Protein AF-A0A501WZP9-F1 (afdb_monomer)

Secondary structure (DSSP, 8-state):
-PPP-------TTS-HHHHHHHHHHHHHHHHHHHTTT-HHHHHHHTTS-HHHHHHHHHTT-

Nearest PDB structures (foldseek):
  4fth-assembly1_A  TM=7.964E-01  e=1.871E-02  Aquifex aeolicus
  6p0u-assembly1_B  TM=8.743E-01  e=1.004E-01  Escherichia coli K-12
  1etv-assembly1_B  TM=8.213E-01  e=6.812E-02  Escherichia coli
  1ety-assembly1_B  TM=9.544E-01  e=2.180E-01  Escherichia coli
  5m7p-assembly1_B  TM=9.080E-01  e=4.438E-01  Brucella abortus str. 2308 A

Structure (mmCIF, N/CA/C/O backbone):
data_AF-A0A501WZP9-F1
#
_entry.id   AF-A0A501WZP9-F1
#
loop_
_atom_site.group_PDB
_atom_site.id
_atom_site.type_symbol
_atom_site.label_atom_id
_atom_site.label_alt_id
_atom_site.label_comp_id
_atom_site.label_asym_id
_atom_site.label_entity_id
_atom_site.label_seq_id
_atom_site.pdbx_PDB_ins_code
_ato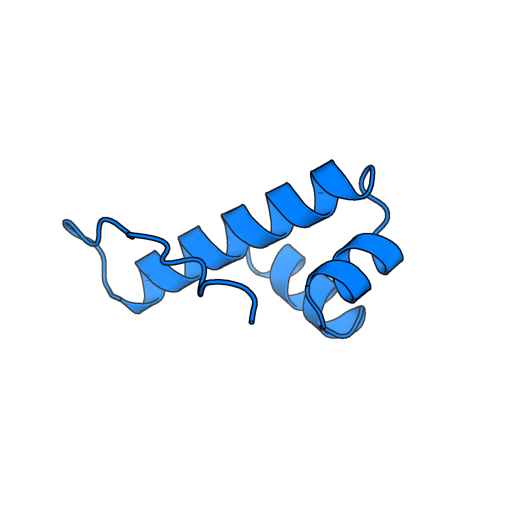m_site.C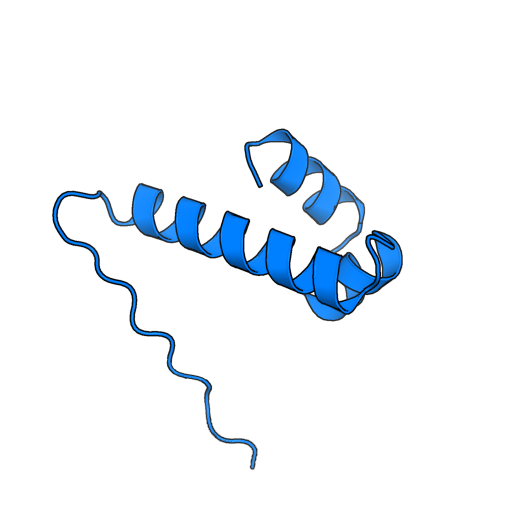artn_x
_atom_site.Cartn_y
_atom_site.Cartn_z
_atom_site.occupancy
_atom_site.B_iso_or_equiv
_atom_site.auth_seq_id
_atom_site.auth_comp_id
_atom_site.auth_asym_id
_atom_site.auth_atom_id
_atom_site.pdbx_PDB_model_num
ATOM 1 N N . MET A 1 1 ? -0.583 -26.801 -3.427 1.00 47.16 1 MET A N 1
ATOM 2 C CA . MET A 1 1 ? -1.584 -25.760 -3.107 1.00 47.16 1 MET A CA 1
ATOM 3 C C . MET A 1 1 ? -0.975 -24.850 -2.052 1.00 47.16 1 MET A C 1
ATOM 5 O O . MET A 1 1 ? -0.636 -25.355 -0.991 1.00 47.16 1 MET A O 1
ATOM 9 N N . SER A 1 2 ? -0.740 -23.568 -2.350 1.00 55.38 2 SER A N 1
ATOM 10 C CA . SER A 1 2 ? -0.238 -22.610 -1.349 1.00 55.38 2 SER A CA 1
ATOM 11 C C . SER A 1 2 ? -1.351 -22.260 -0.363 1.00 55.38 2 SER A C 1
ATOM 13 O O . SER A 1 2 ? -2.481 -22.017 -0.784 1.00 55.38 2 SER A O 1
ATOM 15 N N . ALA A 1 3 ? -1.041 -22.253 0.933 1.00 53.47 3 ALA A N 1
ATOM 16 C CA . ALA A 1 3 ? -1.996 -21.886 1.973 1.00 53.47 3 ALA A CA 1
ATOM 17 C C . ALA A 1 3 ? -2.430 -20.411 1.824 1.00 53.47 3 ALA A C 1
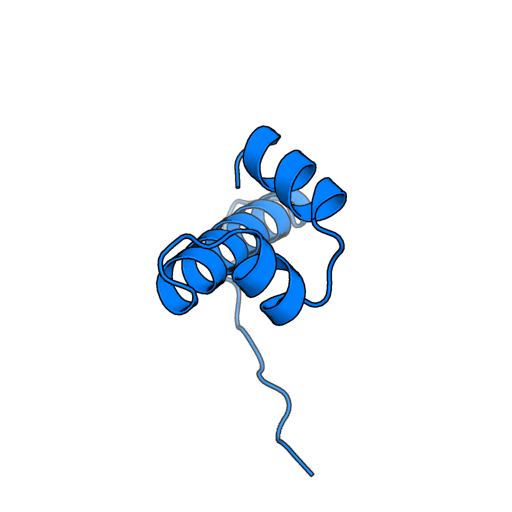ATOM 19 O O . ALA A 1 3 ? -1.590 -19.566 1.497 1.00 53.47 3 ALA A O 1
ATOM 20 N N . PRO A 1 4 ? -3.712 -20.075 2.058 1.00 52.06 4 PRO A N 1
ATOM 21 C CA . PRO A 1 4 ? -4.156 -18.687 2.071 1.00 52.06 4 PRO A CA 1
ATOM 22 C C . PRO A 1 4 ? -3.501 -17.939 3.239 1.00 52.06 4 PRO A C 1
ATOM 24 O O . PRO A 1 4 ? -3.552 -18.384 4.385 1.00 52.06 4 PRO A O 1
ATOM 27 N N . CYS A 1 5 ? -2.886 -16.791 2.952 1.00 62.69 5 CYS A N 1
ATOM 28 C CA . CYS A 1 5 ? -2.342 -15.912 3.982 1.00 62.69 5 CYS A CA 1
ATOM 29 C C . CYS A 1 5 ? -3.509 -15.165 4.647 1.00 62.69 5 CYS A C 1
ATOM 31 O O . CYS A 1 5 ? -4.074 -14.241 4.063 1.00 62.69 5 CYS A O 1
ATOM 33 N N . VAL A 1 6 ? -3.920 -15.607 5.838 1.00 61.69 6 VAL A N 1
ATOM 34 C CA . VAL A 1 6 ? -4.983 -14.956 6.617 1.00 61.69 6 VAL A CA 1
ATOM 35 C C . VAL A 1 6 ? -4.362 -13.835 7.444 1.00 61.69 6 VAL A C 1
ATOM 37 O O . VAL A 1 6 ? -3.675 -14.093 8.431 1.00 61.69 6 VAL A O 1
ATOM 40 N N . VAL A 1 7 ? -4.611 -12.585 7.051 1.00 62.75 7 VAL A N 1
ATOM 41 C CA . VAL A 1 7 ? -4.191 -11.408 7.821 1.00 62.75 7 VAL A CA 1
ATOM 42 C C . VAL A 1 7 ? -5.317 -11.016 8.776 1.00 62.75 7 VAL A C 1
ATOM 44 O O . VAL A 1 7 ? -6.415 -10.674 8.340 1.00 62.75 7 VAL A O 1
ATOM 47 N N . LYS A 1 8 ? -5.059 -11.087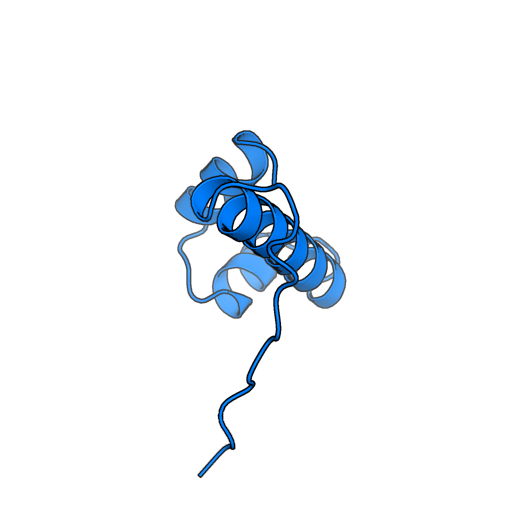 10.086 1.00 65.12 8 LYS A N 1
ATOM 48 C CA . LYS A 1 8 ? -5.977 -10.583 11.116 1.00 65.12 8 LYS A CA 1
ATOM 49 C C . LYS A 1 8 ? -5.782 -9.072 11.246 1.00 65.12 8 LYS A C 1
ATOM 51 O O . LYS A 1 8 ? -4.663 -8.628 11.488 1.00 65.12 8 LYS A O 1
ATOM 56 N N . VAL A 1 9 ? -6.853 -8.302 11.069 1.00 64.38 9 VAL A N 1
ATOM 57 C CA . VAL A 1 9 ? -6.853 -6.840 11.227 1.00 64.38 9 VAL A CA 1
ATOM 58 C C . VAL A 1 9 ? -7.686 -6.498 12.460 1.00 64.38 9 VAL A C 1
ATOM 60 O O . VAL A 1 9 ? -8.861 -6.853 12.517 1.00 64.38 9 VAL A O 1
ATOM 63 N N . ASP A 1 10 ? -7.084 -5.835 13.448 1.00 63.16 10 ASP A N 1
ATOM 64 C CA . ASP A 1 10 ? -7.800 -5.305 14.612 1.00 63.16 10 ASP A CA 1
ATOM 65 C C . ASP A 1 10 ? -8.633 -4.086 14.197 1.00 63.16 10 ASP A C 1
ATOM 67 O O . ASP A 1 10 ? -8.096 -3.046 13.816 1.00 63.16 10 ASP A O 1
ATOM 71 N N . VAL A 1 11 ? -9.961 -4.217 14.262 1.00 64.00 11 VAL A N 1
ATOM 72 C CA . VAL A 1 11 ? -10.930 -3.180 13.841 1.00 64.00 11 VAL A CA 1
ATOM 73 C C . VAL A 1 11 ? -11.397 -2.311 15.025 1.00 64.00 11 VAL A C 1
ATOM 75 O O . VAL A 1 11 ? -12.369 -1.568 14.919 1.00 64.00 11 VAL A O 1
ATOM 78 N N . ALA A 1 12 ? -10.749 -2.405 16.191 1.00 62.81 12 ALA A N 1
ATOM 79 C CA . ALA A 1 12 ? -11.214 -1.733 17.404 1.00 62.81 12 ALA A CA 1
ATOM 80 C C . ALA A 1 12 ? -11.264 -0.200 17.219 1.00 62.81 12 ALA A C 1
ATOM 82 O O . ALA A 1 12 ? -10.237 0.450 17.031 1.00 62.81 12 ALA A O 1
ATOM 83 N N . GLY A 1 13 ? -12.474 0.372 17.268 1.00 66.50 13 GLY A N 1
ATOM 84 C CA . GLY A 1 13 ? -12.706 1.821 17.207 1.00 66.50 13 GLY A CA 1
ATOM 85 C C . GLY A 1 13 ? -12.564 2.468 15.824 1.00 66.50 13 GLY A C 1
ATOM 86 O O . GLY A 1 13 ? -12.563 3.693 15.749 1.00 66.50 13 GLY A O 1
ATOM 87 N N . LYS A 1 14 ? -12.451 1.679 14.746 1.00 69.25 14 LYS A N 1
ATOM 88 C CA . LYS A 1 14 ? -12.344 2.169 13.362 1.00 69.25 14 LYS A CA 1
ATOM 89 C C . LYS A 1 14 ? -13.490 1.650 12.510 1.00 69.25 14 LYS A C 1
ATOM 91 O O . LYS A 1 14 ? -13.968 0.532 12.693 1.00 69.25 14 LYS A O 1
ATOM 96 N N . THR A 1 15 ? -13.912 2.446 11.538 1.00 84.06 15 THR A N 1
AT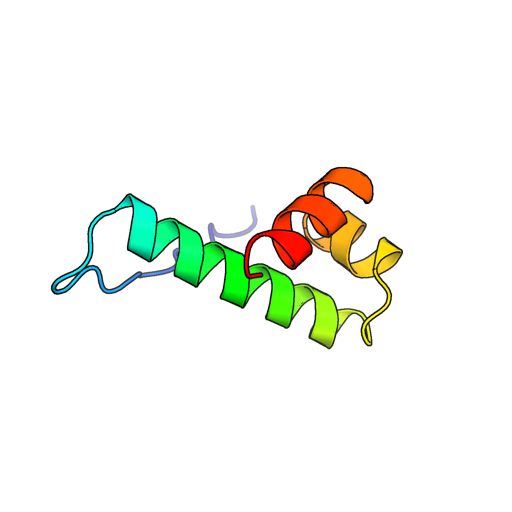OM 97 C CA . THR A 1 15 ? -14.787 1.960 10.471 1.00 84.06 15 THR A CA 1
ATOM 98 C C . THR A 1 15 ? -14.036 0.941 9.610 1.00 84.06 15 THR A C 1
ATOM 100 O O . THR A 1 15 ? -12.808 0.973 9.492 1.00 84.06 15 THR A O 1
ATOM 103 N N . PHE A 1 16 ? -14.768 0.023 8.980 1.00 79.00 16 PHE A N 1
ATOM 104 C CA . PHE A 1 16 ? -14.180 -0.972 8.077 1.00 79.00 16 PHE A CA 1
ATOM 105 C C . PHE A 1 16 ? -13.360 -0.316 6.949 1.00 79.00 16 PHE A C 1
ATOM 107 O O . PHE A 1 16 ? -12.288 -0.802 6.589 1.00 79.00 16 PHE A O 1
ATOM 114 N N . ASP A 1 17 ? -13.814 0.840 6.461 1.00 81.44 17 ASP A N 1
ATOM 115 C CA . ASP A 1 17 ? -13.121 1.629 5.441 1.00 81.44 17 ASP A CA 1
ATOM 116 C C . ASP A 1 17 ? -11.778 2.191 5.928 1.00 81.44 17 ASP A C 1
ATOM 118 O O . ASP A 1 17 ? -10.804 2.215 5.174 1.00 81.44 17 ASP A O 1
ATOM 122 N N . GLU A 1 18 ? -11.696 2.634 7.183 1.00 83.69 18 GLU A N 1
ATOM 123 C CA . GLU A 1 18 ? -10.442 3.102 7.784 1.00 83.69 18 GLU A CA 1
ATOM 124 C C . GLU A 1 18 ? -9.453 1.953 7.979 1.00 83.69 18 GLU A C 1
ATOM 126 O O . GLU A 1 18 ? -8.274 2.099 7.651 1.00 83.69 18 GLU A O 1
ATOM 131 N N . ALA A 1 19 ? -9.934 0.795 8.440 1.00 84.94 19 ALA A N 1
ATOM 132 C CA . ALA A 1 19 ? -9.110 -0.402 8.584 1.00 84.94 19 ALA A CA 1
ATOM 133 C C . ALA A 1 19 ? -8.555 -0.878 7.229 1.00 84.94 19 ALA A C 1
ATOM 135 O O . ALA A 1 19 ? -7.374 -1.217 7.128 1.00 84.94 19 ALA A O 1
ATOM 136 N N . ILE A 1 20 ? -9.371 -0.840 6.167 1.00 85.75 20 ILE A N 1
ATOM 137 C CA . ILE A 1 20 ? -8.921 -1.148 4.803 1.00 85.75 20 ILE A CA 1
ATOM 138 C C . ILE A 1 20 ? -7.851 -0.166 4.337 1.00 85.75 20 ILE A C 1
ATOM 140 O O . ILE A 1 20 ? -6.846 -0.601 3.777 1.00 85.75 20 ILE A O 1
ATOM 144 N N . ARG A 1 21 ? -8.039 1.142 4.554 1.00 85.00 21 ARG A N 1
ATOM 145 C CA . ARG A 1 21 ? -7.056 2.152 4.132 1.00 85.00 21 ARG A CA 1
ATOM 146 C C . ARG A 1 21 ? -5.720 1.958 4.832 1.00 85.00 21 ARG A C 1
ATOM 148 O O . ARG A 1 21 ? -4.694 1.943 4.165 1.00 85.00 21 ARG A O 1
ATOM 155 N N . GLU A 1 22 ? -5.726 1.754 6.146 1.00 86.38 22 GLU A N 1
ATOM 156 C CA . GLU A 1 22 ? -4.494 1.509 6.897 1.00 86.38 22 GLU A CA 1
ATOM 157 C C . GLU A 1 22 ? -3.779 0.242 6.412 1.00 86.38 22 GLU A C 1
ATOM 159 O O . GLU A 1 22 ? -2.561 0.239 6.216 1.00 86.38 22 GLU A O 1
ATOM 164 N N . PHE A 1 23 ? -4.533 -0.834 6.183 1.00 87.25 23 PHE A N 1
ATOM 165 C CA . PHE A 1 23 ? -3.980 -2.070 5.649 1.00 87.25 23 PHE A CA 1
ATO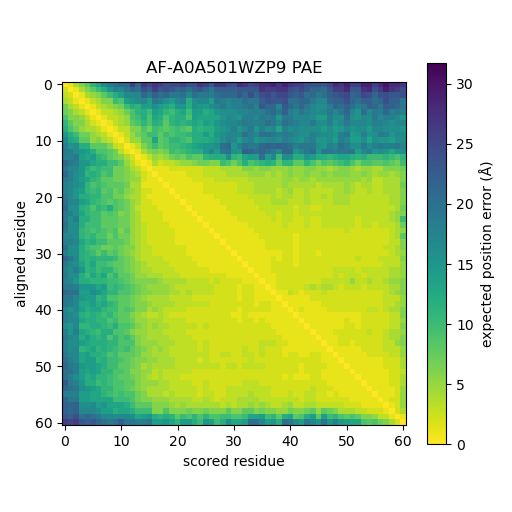M 166 C C . PHE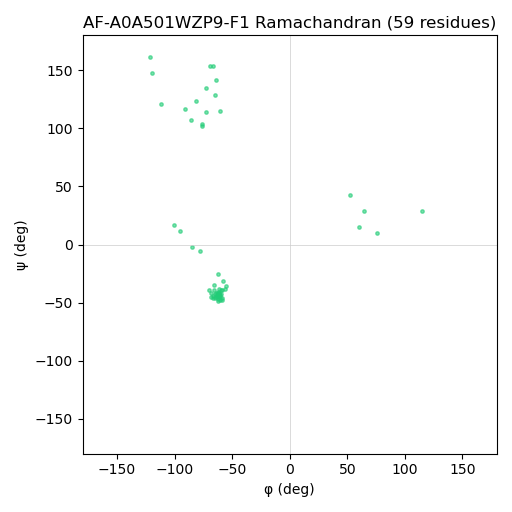 A 1 23 ? -3.384 -1.876 4.246 1.00 87.25 23 PHE A C 1
ATOM 168 O O . PHE A 1 23 ? -2.279 -2.345 3.969 1.00 87.25 23 PHE A O 1
ATOM 175 N N . GLU A 1 24 ? -4.075 -1.139 3.375 1.00 88.44 24 GLU A N 1
ATOM 176 C CA . GLU A 1 24 ? -3.616 -0.817 2.023 1.00 88.44 24 GLU A CA 1
ATOM 177 C C . GLU A 1 24 ? -2.314 0.000 2.044 1.00 88.44 24 GLU A C 1
ATOM 179 O O . GLU A 1 24 ? -1.376 -0.343 1.321 1.00 88.44 24 GLU A O 1
ATOM 184 N N . SER A 1 25 ? -2.207 1.007 2.916 1.00 88.12 25 SER A N 1
ATOM 185 C CA . SER A 1 25 ? -0.978 1.789 3.115 1.00 88.12 25 SER A CA 1
ATOM 186 C C . SER A 1 25 ? 0.187 0.911 3.585 1.00 88.12 25 SER A C 1
ATOM 188 O O . SER A 1 25 ? 1.284 0.957 3.023 1.00 88.12 25 SER A O 1
ATOM 190 N N . ARG A 1 26 ? -0.048 0.015 4.556 1.00 90.75 26 ARG A N 1
ATOM 191 C CA . ARG A 1 26 ? 0.988 -0.912 5.053 1.00 90.75 26 ARG A CA 1
ATOM 192 C C . ARG A 1 26 ? 1.467 -1.875 3.967 1.00 90.75 26 ARG A C 1
ATOM 194 O O . ARG A 1 26 ? 2.676 -2.046 3.810 1.00 90.75 26 ARG A O 1
ATOM 201 N N . LEU A 1 27 ? 0.551 -2.440 3.179 1.00 91.25 27 LEU A N 1
ATOM 202 C CA . LEU A 1 27 ? 0.891 -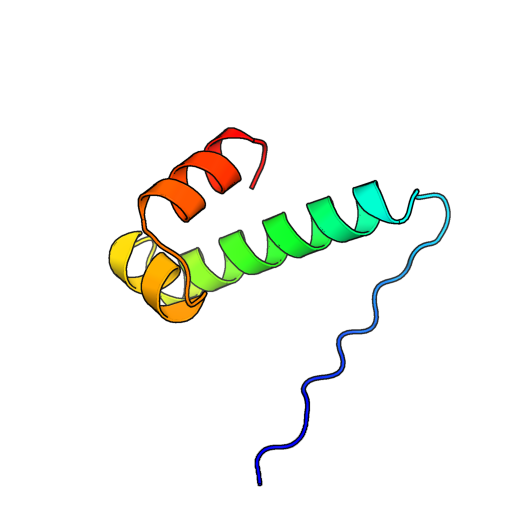3.307 2.046 1.00 91.25 27 LEU A CA 1
ATOM 203 C C . LEU A 1 27 ? 1.721 -2.580 0.985 1.00 91.25 27 LEU A C 1
ATOM 205 O O . LEU A 1 27 ? 2.683 -3.139 0.458 1.00 91.25 27 LEU A O 1
ATOM 209 N N . ILE A 1 28 ? 1.369 -1.333 0.664 1.00 91.19 28 ILE A N 1
ATOM 210 C CA . ILE A 1 28 ? 2.128 -0.523 -0.294 1.00 91.19 28 ILE A CA 1
ATOM 211 C C . ILE A 1 28 ? 3.531 -0.243 0.243 1.00 91.19 28 ILE A C 1
ATOM 213 O O . ILE A 1 28 ? 4.507 -0.425 -0.489 1.00 91.19 28 ILE A O 1
ATOM 217 N N . ALA A 1 29 ? 3.655 0.142 1.514 1.00 91.12 29 ALA A N 1
ATOM 218 C CA . ALA A 1 29 ? 4.944 0.387 2.149 1.00 91.12 29 ALA A CA 1
ATOM 219 C C . ALA A 1 29 ? 5.836 -0.868 2.145 1.00 91.12 29 ALA A C 1
ATOM 221 O O . ALA A 1 29 ? 7.028 -0.783 1.839 1.00 91.12 29 ALA A O 1
ATOM 222 N N . GLU A 1 30 ? 5.269 -2.040 2.430 1.00 92.88 30 GLU A N 1
ATOM 223 C CA . GLU A 1 30 ? 5.992 -3.311 2.400 1.00 92.88 30 GLU A CA 1
ATOM 224 C C . GLU A 1 30 ? 6.425 -3.690 0.980 1.00 92.88 30 GLU A C 1
ATOM 226 O O . GLU A 1 30 ? 7.601 -3.983 0.754 1.00 92.88 30 GLU A O 1
ATOM 231 N N . ALA A 1 31 ? 5.530 -3.576 -0.004 1.00 92.31 31 ALA A N 1
ATOM 232 C CA . ALA A 1 31 ? 5.858 -3.815 -1.407 1.00 92.31 31 ALA A CA 1
ATOM 233 C C . ALA A 1 31 ? 6.962 -2.873 -1.911 1.00 92.31 31 ALA A C 1
ATOM 235 O O . ALA A 1 31 ? 7.860 -3.297 -2.645 1.00 92.31 31 ALA A O 1
ATOM 236 N N . MET A 1 32 ? 6.931 -1.603 -1.496 1.00 93.00 32 MET A N 1
ATOM 237 C CA . MET A 1 32 ? 7.972 -0.626 -1.808 1.00 93.00 32 MET A CA 1
ATOM 238 C C . MET A 1 32 ? 9.308 -1.011 -1.167 1.00 93.00 32 MET A C 1
ATOM 240 O O . MET A 1 32 ? 10.322 -1.016 -1.864 1.00 93.00 32 MET A O 1
ATOM 244 N N . ARG A 1 33 ? 9.331 -1.405 0.112 1.00 93.62 33 ARG A N 1
ATOM 245 C CA . ARG A 1 33 ? 10.556 -1.862 0.795 1.00 93.62 33 ARG A CA 1
ATOM 246 C C . ARG A 1 33 ? 11.136 -3.121 0.152 1.00 93.62 33 ARG A C 1
ATOM 248 O O . ARG A 1 33 ? 12.317 -3.125 -0.197 1.00 93.62 33 ARG A O 1
ATOM 255 N N . ALA A 1 34 ? 10.308 -4.136 -0.095 1.00 92.88 34 ALA A N 1
ATOM 256 C CA . ALA A 1 34 ? 10.707 -5.386 -0.746 1.00 92.88 34 ALA A CA 1
ATOM 257 C C . ALA A 1 34 ? 11.319 -5.153 -2.141 1.00 92.88 34 ALA A C 1
ATOM 259 O O . ALA A 1 34 ? 12.230 -5.863 -2.560 1.00 92.88 34 ALA A O 1
ATOM 260 N N . ASN A 1 35 ? 10.870 -4.109 -2.845 1.00 93.88 35 ASN A N 1
ATOM 261 C CA . ASN A 1 35 ? 11.352 -3.754 -4.179 1.00 93.88 35 ASN A CA 1
ATOM 262 C C . ASN A 1 35 ? 12.373 -2.603 -4.193 1.00 93.88 35 ASN A C 1
ATOM 264 O O . ASN A 1 35 ? 12.618 -2.030 -5.257 1.00 93.88 35 ASN A O 1
ATOM 268 N N . ARG A 1 36 ? 12.989 -2.245 -3.054 1.00 94.56 36 ARG A N 1
ATOM 269 C CA . ARG A 1 36 ? 13.969 -1.138 -2.958 1.00 94.56 36 ARG A CA 1
ATOM 270 C C . ARG A 1 36 ? 13.434 0.177 -3.548 1.00 94.56 36 ARG A C 1
ATOM 272 O O . ARG A 1 36 ? 14.123 0.860 -4.301 1.00 94.56 36 ARG A O 1
ATOM 279 N N . TYR A 1 37 ? 12.173 0.485 -3.258 1.00 91.19 37 TYR A N 1
ATOM 280 C CA . TYR A 1 37 ? 11.420 1.654 -3.726 1.00 91.19 37 TYR A CA 1
ATOM 281 C C . TYR A 1 37 ? 11.270 1.764 -5.255 1.00 91.19 37 TYR A C 1
ATOM 283 O O . TYR A 1 37 ? 10.857 2.801 -5.781 1.00 91.19 37 TYR A O 1
ATOM 291 N N . ARG A 1 38 ? 11.534 0.680 -5.999 1.00 93.69 38 ARG A N 1
ATOM 292 C CA . ARG A 1 38 ? 11.279 0.614 -7.442 1.00 93.69 38 ARG A CA 1
ATOM 293 C C . ARG A 1 38 ? 9.785 0.425 -7.691 1.00 93.69 38 ARG A C 1
ATOM 295 O O . ARG A 1 38 ? 9.264 -0.684 -7.588 1.00 93.69 38 ARG A O 1
ATOM 302 N N . LYS A 1 39 ? 9.111 1.506 -8.087 1.00 92.50 39 LYS A N 1
ATOM 303 C CA . LYS A 1 39 ? 7.648 1.556 -8.275 1.00 92.50 39 LYS A CA 1
ATOM 304 C C . LYS A 1 39 ? 7.111 0.508 -9.252 1.00 92.50 39 LYS A C 1
ATOM 306 O O . LYS A 1 39 ? 6.075 -0.087 -8.993 1.00 92.50 39 LYS A O 1
ATOM 311 N N . VAL A 1 40 ? 7.831 0.230 -10.341 1.00 95.06 40 VAL A N 1
ATOM 312 C CA . VAL A 1 40 ? 7.439 -0.808 -11.314 1.00 95.06 40 VAL A CA 1
ATOM 313 C C . VAL A 1 40 ? 7.461 -2.204 -10.680 1.00 95.06 40 VAL A C 1
ATOM 315 O O . VAL A 1 40 ? 6.534 -2.985 -10.881 1.00 95.06 40 VAL A O 1
ATOM 318 N N . GLY A 1 41 ? 8.488 -2.505 -9.877 1.00 93.06 41 GLY A N 1
ATOM 319 C CA . GLY A 1 41 ? 8.595 -3.774 -9.151 1.00 93.06 41 GLY A CA 1
ATOM 320 C C . GLY A 1 41 ? 7.512 -3.910 -8.085 1.00 93.06 41 GLY A C 1
ATOM 321 O O . GLY A 1 41 ? 6.838 -4.931 -8.026 1.00 93.06 41 GLY A O 1
ATOM 322 N N . ALA A 1 42 ? 7.271 -2.843 -7.319 1.00 93.19 42 ALA A N 1
ATOM 323 C CA . ALA A 1 42 ? 6.211 -2.804 -6.314 1.00 93.19 42 ALA A CA 1
ATOM 324 C C . ALA A 1 42 ? 4.809 -2.962 -6.931 1.00 93.19 42 ALA A C 1
ATOM 326 O O . ALA A 1 42 ? 3.996 -3.722 -6.416 1.00 93.19 42 ALA A O 1
ATOM 327 N N . ALA A 1 43 ? 4.534 -2.308 -8.064 1.00 93.94 43 ALA A N 1
ATOM 328 C CA . ALA A 1 43 ? 3.267 -2.446 -8.783 1.00 93.94 43 ALA A CA 1
ATOM 329 C C . ALA A 1 43 ? 3.053 -3.885 -9.277 1.00 93.94 43 ALA A C 1
ATOM 331 O O . ALA A 1 43 ? 1.979 -4.452 -9.077 1.00 93.94 43 ALA A O 1
ATOM 332 N N . ARG A 1 44 ? 4.098 -4.504 -9.848 1.00 94.31 44 ARG A N 1
ATOM 333 C CA . ARG A 1 44 ? 4.066 -5.908 -10.283 1.00 94.31 44 ARG A CA 1
ATOM 334 C C . ARG A 1 44 ? 3.874 -6.864 -9.104 1.00 94.31 44 ARG A C 1
ATOM 336 O O . ARG A 1 44 ? 3.086 -7.794 -9.221 1.00 94.31 44 ARG A O 1
ATOM 343 N N . PHE A 1 45 ? 4.548 -6.618 -7.983 1.00 91.12 45 PHE A N 1
ATOM 344 C CA . PHE A 1 45 ? 4.411 -7.404 -6.756 1.00 91.12 45 PHE A CA 1
ATOM 345 C C . PHE A 1 45 ? 2.984 -7.350 -6.192 1.00 91.12 45 PHE A C 1
ATOM 347 O O . PHE A 1 45 ? 2.431 -8.373 -5.812 1.00 91.12 45 PHE A O 1
ATOM 354 N N . LEU A 1 46 ? 2.362 -6.168 -6.205 1.00 90.69 46 LEU A N 1
ATOM 355 C CA . LEU A 1 46 ? 0.977 -5.961 -5.771 1.00 90.69 46 LEU A CA 1
ATOM 356 C C . LEU A 1 46 ? -0.072 -6.396 -6.810 1.00 90.69 46 LEU A C 1
ATOM 358 O O . LEU A 1 46 ? -1.266 -6.323 -6.527 1.00 90.69 46 LEU A O 1
ATOM 362 N N . GLY A 1 47 ? 0.339 -6.793 -8.020 1.00 94.50 47 GLY A N 1
ATOM 363 C CA . GLY A 1 47 ? -0.577 -7.165 -9.101 1.00 94.50 47 GLY A CA 1
ATOM 364 C C . GLY A 1 47 ? -1.453 -6.010 -9.605 1.00 94.50 47 GLY A C 1
ATOM 365 O O . GLY A 1 47 ? -2.574 -6.237 -10.055 1.00 94.50 47 GLY A O 1
ATOM 366 N N . ILE A 1 48 ? -0.976 -4.764 -9.518 1.00 94.19 48 ILE A N 1
ATOM 367 C CA . ILE A 1 48 ? -1.708 -3.566 -9.961 1.00 94.19 48 ILE A CA 1
ATOM 368 C C . ILE A 1 48 ? -0.934 -2.788 -11.027 1.00 94.19 48 ILE A C 1
ATOM 370 O O . ILE A 1 48 ? 0.279 -2.926 -11.168 1.00 94.19 48 ILE A O 1
ATOM 374 N N 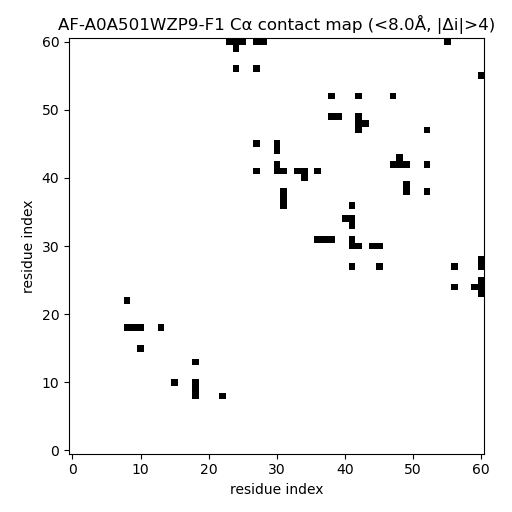. SER A 1 49 ? -1.628 -1.922 -11.771 1.00 96.00 49 SER A N 1
ATOM 375 C CA . SER A 1 49 ? -0.965 -1.004 -12.700 1.00 96.00 49 SER A CA 1
ATOM 376 C C . SER A 1 49 ? -0.162 0.069 -11.960 1.00 96.00 49 SER A C 1
ATOM 378 O O . SER A 1 49 ? -0.492 0.461 -10.835 1.00 96.00 49 SER A O 1
ATOM 380 N N . LEU A 1 50 ? 0.872 0.592 -12.624 1.00 93.25 50 LEU A N 1
ATOM 381 C CA . LEU A 1 50 ? 1.709 1.665 -12.085 1.00 93.25 50 LEU A CA 1
ATOM 382 C C . LEU A 1 50 ? 0.884 2.923 -11.757 1.00 93.25 50 LEU A C 1
ATOM 384 O O . LEU A 1 50 ? 1.070 3.524 -10.702 1.00 93.25 50 LEU A O 1
ATOM 388 N N . ASP A 1 51 ? -0.098 3.260 -12.594 1.00 95.19 51 ASP A N 1
ATOM 389 C CA . ASP A 1 51 ? -0.995 4.400 -12.365 1.00 95.19 51 ASP A CA 1
ATOM 390 C C . ASP A 1 51 ? -1.894 4.208 -11.144 1.00 95.19 51 ASP A C 1
ATOM 392 O O . ASP A 1 51 ? -2.214 5.160 -10.428 1.00 95.19 51 ASP A O 1
ATOM 396 N N . ARG A 1 52 ? -2.328 2.968 -10.883 1.00 92.94 52 ARG A N 1
ATOM 397 C CA . ARG A 1 52 ? -3.111 2.647 -9.686 1.00 92.94 52 ARG A CA 1
ATOM 398 C C . ARG A 1 52 ? -2.242 2.739 -8.436 1.00 92.94 52 ARG A C 1
ATOM 400 O O . ARG A 1 52 ? -2.710 3.272 -7.434 1.00 92.94 52 ARG A O 1
ATOM 407 N N . LEU A 1 53 ? -0.987 2.290 -8.506 1.00 92.56 53 LEU A N 1
ATOM 408 C CA . LEU A 1 53 ? -0.018 2.466 -7.424 1.00 92.56 53 LEU A CA 1
ATOM 409 C C . LEU A 1 53 ? 0.225 3.954 -7.131 1.00 92.56 53 LEU A C 1
ATOM 411 O O . LEU A 1 53 ? 0.136 4.364 -5.979 1.00 92.56 53 LEU A O 1
ATOM 415 N N . HIS A 1 54 ? 0.462 4.776 -8.158 1.00 93.06 54 HIS A N 1
ATOM 416 C CA . HIS A 1 54 ? 0.655 6.220 -7.991 1.00 93.06 54 HIS A CA 1
ATOM 417 C C . HIS A 1 54 ? -0.545 6.901 -7.331 1.00 93.06 54 HIS A C 1
ATOM 419 O O . HIS A 1 54 ? -0.365 7.660 -6.381 1.00 93.06 54 HIS A O 1
ATOM 425 N N . ARG A 1 55 ? -1.769 6.593 -7.781 1.00 91.69 55 ARG A N 1
ATOM 426 C CA . ARG A 1 55 ? -2.992 7.135 -7.171 1.00 91.69 55 ARG A CA 1
ATOM 427 C C . ARG A 1 55 ? -3.152 6.719 -5.711 1.00 91.69 55 ARG A C 1
ATOM 429 O O . ARG A 1 55 ? -3.594 7.530 -4.907 1.00 91.69 55 ARG A O 1
ATOM 436 N N . ARG A 1 56 ? -2.793 5.480 -5.366 1.00 89.06 56 ARG A N 1
ATOM 437 C CA . ARG A 1 56 ? -2.868 4.982 -3.986 1.00 89.06 56 ARG A CA 1
ATOM 438 C C . ARG A 1 56 ? -1.849 5.661 -3.074 1.00 89.06 56 ARG A C 1
ATOM 440 O O . ARG A 1 56 ? -2.239 6.137 -2.019 1.00 89.06 56 ARG A O 1
ATOM 447 N N . ILE A 1 57 ? -0.599 5.809 -3.522 1.00 87.12 57 ILE A N 1
ATOM 448 C CA . ILE A 1 57 ? 0.434 6.557 -2.785 1.00 87.12 57 ILE A CA 1
ATOM 449 C C . ILE A 1 57 ? -0.015 8.010 -2.568 1.00 87.12 57 ILE A C 1
ATOM 451 O O . ILE A 1 57 ? -0.004 8.499 -1.445 1.00 87.12 57 ILE A O 1
ATOM 455 N N . ALA A 1 58 ? -0.497 8.684 -3.618 1.00 86.12 58 ALA A N 1
ATOM 456 C CA . ALA A 1 58 ? -0.956 10.073 -3.526 1.00 86.12 58 ALA A CA 1
ATOM 457 C C . ALA A 1 58 ? -2.154 10.267 -2.576 1.00 86.12 58 ALA A C 1
ATOM 459 O O . ALA A 1 58 ? -2.340 11.355 -2.040 1.00 86.12 58 ALA A O 1
ATOM 460 N N . LYS A 1 59 ? -2.965 9.224 -2.361 1.00 79.12 59 LYS A N 1
ATOM 461 C CA . LYS A 1 59 ? -4.140 9.254 -1.481 1.00 79.12 59 LYS A CA 1
ATOM 462 C C . LYS A 1 59 ? -3.802 8.985 -0.003 1.00 79.12 59 LYS A C 1
ATOM 464 O O . LYS A 1 59 ? -4.703 9.054 0.827 1.00 79.12 59 LYS A O 1
ATOM 469 N N . GLY A 1 60 ? -2.537 8.710 0.326 1.00 67.06 60 GLY A N 1
ATOM 470 C CA . GLY A 1 60 ? -2.084 8.425 1.696 1.00 67.06 60 GLY A CA 1
ATOM 471 C C . GLY A 1 60 ? -1.570 7.000 1.910 1.00 67.06 60 GLY A C 1
ATOM 472 O O . GLY A 1 60 ? -1.709 6.466 3.009 1.00 67.06 60 GLY A O 1
ATOM 473 N N . GLY A 1 61 ? -1.027 6.377 0.859 1.00 53.47 61 GLY A N 1
ATOM 474 C CA . GLY A 1 61 ? -0.302 5.106 0.956 1.00 53.47 61 GLY A CA 1
ATOM 475 C C . GLY A 1 61 ? 1.016 5.257 1.698 1.00 53.47 61 GLY A C 1
ATOM 476 O O . GLY A 1 61 ? 1.812 6.121 1.268 1.00 53.47 61 GLY A O 1
#

Sequence (61 aa):
MSAPCVVKVDVAGKTFDEAIREFESRLIAEAMRANRYRKVGAARFLGISLDRLHRRIAKGG

pLDDT: mean 82.56, std 13.91, range [47.16, 96.0]

InterPro domains:
  IPR002197 DNA binding HTH domain, Fis-type [PF02954] (20-59)
  IPR009057 Homedomain-like superfamily [SSF46689] (14-59)

Foldseek 3Di:
DDDDDDDDFDCPPHDPVVSVLVVLLVLLVVLCVVVVNPLVSSCVVVVHDSVVSVVSVVVPD

Radius of gyration: 12.82 Å; Cα contacts (8 Å, |Δi|>4): 38; chains: 1; bounding box: 29×36×30 Å

Mean predicted aligned error: 7.34 Å

Organism: NCBI:txid2589815

Solvent-accessible surface area (backbone atoms only — not comparable to full-atom values): 3689 Å² total; per-residue (Å²): 134,82,79,83,85,81,81,88,77,87,55,83,95,50,55,73,69,55,48,50,50,54,51,51,19,52,51,48,52,49,35,25,59,79,36,74,64,35,58,67,53,18,16,59,74,70,73,47,53,59,69,58,46,51,54,44,44,76,74,69,66